Protein AF-A0A3D0H3W4-F1 (afdb_monomer_lite)

Secondary structure (DSSP, 8-state):
--TTTEEEEPPPHHHHHHHHHHH-HHHHHHTT--TTT--EEEE---GGGTTSS--S-----------HHHHHHHHTT--HHHHHHHHHHH-

Foldseek 3Di:
DDPPAKDKDQDDPVVVVVVCVVCPVVRVVVVPDDNVPDIDIDAQADPVCPGPSDDDDDDDDDDQDCDPVLVVCVVVVPDPVVNVVVRVVVD

Struc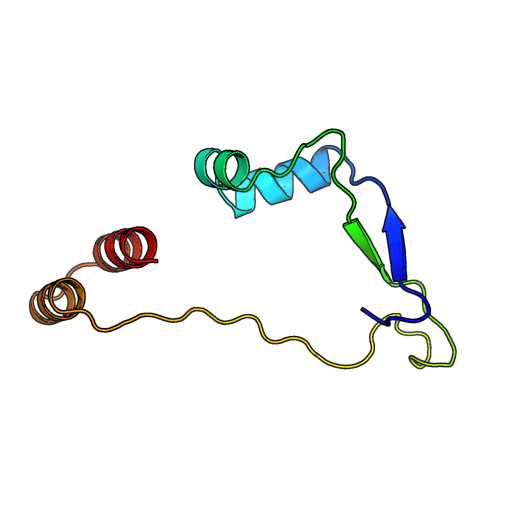ture (mmCIF, N/CA/C/O backbone):
data_AF-A0A3D0H3W4-F1
#
_entry.id   AF-A0A3D0H3W4-F1
#
loop_
_atom_site.group_PDB
_atom_site.id
_atom_site.type_symbol
_atom_site.label_atom_id
_atom_site.label_alt_id
_atom_site.label_comp_id
_atom_site.label_asym_id
_atom_site.label_entity_id
_atom_site.label_seq_id
_atom_site.pdbx_PDB_ins_code
_atom_site.Cartn_x
_atom_site.Cartn_y
_atom_site.Cartn_z
_atom_site.occupancy
_atom_site.B_iso_or_equiv
_atom_site.auth_seq_id
_atom_site.auth_comp_id
_atom_site.auth_asym_id
_atom_site.auth_atom_id
_atom_site.pdbx_PDB_model_num
ATOM 1 N N . LEU A 1 1 ? 1.427 -4.638 -12.660 1.00 96.19 1 LEU A N 1
ATOM 2 C CA . LEU A 1 1 ? 2.546 -4.678 -13.635 1.00 96.19 1 LEU A CA 1
ATOM 3 C C . LEU A 1 1 ? 2.524 -5.990 -14.405 1.00 96.19 1 LEU A C 1
ATOM 5 O O . LEU A 1 1 ? 2.048 -6.986 -13.873 1.00 96.19 1 LEU A O 1
ATOM 9 N N . CYS A 1 2 ? 3.022 -6.007 -15.638 1.00 97.31 2 CYS A N 1
ATOM 10 C CA . CYS A 1 2 ? 3.213 -7.238 -16.400 1.00 97.31 2 CYS A CA 1
ATOM 11 C C . CYS A 1 2 ? 4.376 -8.056 -15.816 1.00 97.31 2 CYS A C 1
ATOM 13 O O . CYS A 1 2 ? 5.475 -7.537 -15.642 1.00 97.31 2 CYS A O 1
ATOM 15 N N . SER A 1 3 ? 4.157 -9.346 -15.558 1.00 96.38 3 SER A N 1
ATOM 16 C CA . SER A 1 3 ? 5.179 -10.250 -15.011 1.00 96.38 3 SER A CA 1
ATOM 17 C C . SER A 1 3 ? 6.336 -10.547 -15.970 1.00 96.38 3 SER A C 1
ATOM 19 O O . SER A 1 3 ? 7.383 -10.993 -15.519 1.00 96.38 3 SER A O 1
ATOM 21 N N . HIS A 1 4 ? 6.166 -10.303 -17.273 1.00 97.00 4 HIS A N 1
ATOM 22 C CA . HIS A 1 4 ? 7.178 -10.605 -18.290 1.00 97.00 4 HIS A CA 1
ATOM 23 C C . HIS A 1 4 ? 8.135 -9.452 -18.593 1.00 97.00 4 HIS A C 1
ATOM 25 O O . HIS A 1 4 ? 9.200 -9.703 -19.141 1.00 97.00 4 HIS A O 1
ATOM 31 N N . CYS A 1 5 ? 7.749 -8.210 -18.297 1.00 97.75 5 CYS A N 1
ATOM 32 C CA . CYS A 1 5 ? 8.512 -7.029 -18.707 1.00 97.75 5 CYS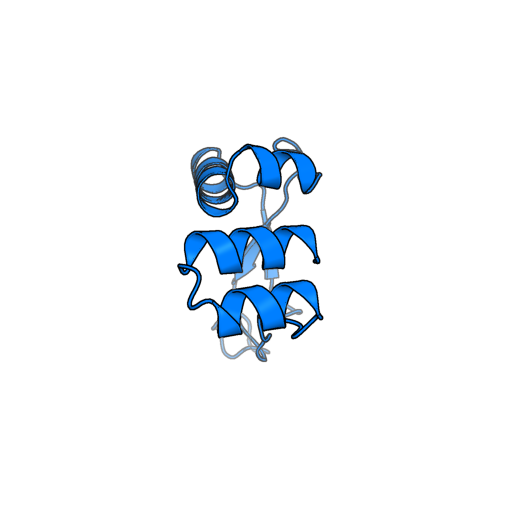 A CA 1
ATOM 33 C C . CYS A 1 5 ? 8.603 -5.952 -17.620 1.00 97.75 5 CYS A C 1
ATOM 35 O O . CYS A 1 5 ? 8.876 -4.801 -17.936 1.00 97.75 5 CYS A O 1
ATOM 37 N N . LYS A 1 6 ? 8.281 -6.258 -16.358 1.00 97.62 6 LYS A N 1
ATOM 38 C CA . LYS A 1 6 ? 8.549 -5.312 -15.267 1.00 97.62 6 LYS A CA 1
ATOM 39 C C . LYS A 1 6 ? 10.062 -5.146 -15.103 1.00 97.62 6 LYS A C 1
ATOM 41 O O . LYS A 1 6 ? 10.794 -6.128 -15.206 1.00 97.62 6 LYS A O 1
ATOM 46 N N . GLU A 1 7 ? 10.501 -3.931 -14.817 1.00 97.75 7 GLU A N 1
ATOM 47 C CA . GLU A 1 7 ? 11.904 -3.614 -14.544 1.00 97.75 7 GLU A CA 1
ATOM 48 C C . GLU A 1 7 ? 12.051 -3.166 -13.091 1.00 97.75 7 GLU A C 1
ATOM 50 O O . GLU A 1 7 ? 11.221 -2.394 -12.605 1.00 97.75 7 GLU A O 1
ATOM 55 N N . TYR A 1 8 ? 13.090 -3.657 -12.417 1.00 96.44 8 TYR A N 1
ATOM 56 C CA . TYR A 1 8 ? 13.472 -3.217 -11.078 1.00 96.44 8 TYR A CA 1
ATOM 57 C C . TYR A 1 8 ? 14.385 -1.997 -11.172 1.00 96.44 8 TYR A C 1
ATOM 59 O O . TYR A 1 8 ? 15.291 -1.972 -12.002 1.00 96.44 8 TYR A O 1
ATOM 67 N N . TYR A 1 9 ? 14.169 -1.010 -10.310 1.00 95.62 9 TYR A N 1
ATOM 68 C CA . TYR A 1 9 ? 15.023 0.168 -10.222 1.00 95.62 9 TYR A CA 1
ATOM 69 C C . TYR A 1 9 ? 15.168 0.634 -8.773 1.00 95.62 9 TYR A C 1
ATOM 71 O O . TYR A 1 9 ? 14.307 0.365 -7.930 1.00 95.62 9 TYR A O 1
ATOM 79 N N . THR A 1 10 ? 16.271 1.328 -8.500 1.00 94.88 10 THR A N 1
ATOM 80 C CA . THR A 1 10 ? 16.471 2.037 -7.236 1.00 94.88 10 THR A CA 1
ATOM 81 C C . THR A 1 10 ? 15.707 3.360 -7.306 1.00 94.88 10 THR A C 1
ATOM 83 O O . THR A 1 10 ? 15.989 4.149 -8.214 1.00 94.88 10 THR A O 1
ATOM 86 N N . PRO A 1 11 ? 14.734 3.600 -6.411 1.00 94.88 11 PRO A N 1
ATOM 87 C CA . PRO A 1 11 ? 13.977 4.842 -6.390 1.00 94.88 11 PRO A CA 1
ATOM 88 C C . PRO A 1 11 ? 14.871 6.034 -6.046 1.00 94.88 11 PRO A C 1
ATOM 90 O O . PRO A 1 11 ? 15.880 5.897 -5.349 1.00 94.88 11 PRO A O 1
ATOM 93 N N . THR A 1 12 ? 14.490 7.212 -6.526 1.00 94.62 12 THR A N 1
ATOM 94 C CA . THR A 1 12 ? 15.153 8.466 -6.160 1.00 94.62 12 THR A CA 1
ATOM 95 C C . THR A 1 12 ? 14.815 8.866 -4.723 1.00 94.62 12 THR A C 1
ATOM 97 O O . THR A 1 12 ? 13.846 8.380 -4.136 1.00 94.62 12 THR A O 1
ATOM 100 N N . GLU A 1 13 ? 15.593 9.788 -4.150 1.00 92.44 13 GLU A N 1
ATOM 101 C CA . GLU A 1 13 ? 15.290 10.341 -2.822 1.00 92.44 13 GLU A CA 1
ATOM 102 C C . GLU A 1 13 ? 13.889 10.963 -2.774 1.00 92.44 13 GLU A C 1
ATOM 104 O O . GLU A 1 13 ? 13.145 10.703 -1.832 1.00 92.44 13 GLU A O 1
ATOM 109 N N . ASP A 1 14 ? 13.483 11.668 -3.834 1.00 94.31 14 ASP A N 1
ATOM 110 C CA . ASP A 1 14 ? 12.143 12.251 -3.949 1.00 94.31 14 ASP A CA 1
ATOM 111 C C . ASP A 1 14 ? 11.032 11.189 -3.915 1.00 94.31 14 ASP A C 1
ATOM 113 O O . ASP A 1 14 ? 10.000 11.385 -3.271 1.00 94.31 14 ASP A O 1
ATOM 117 N N . GLU A 1 15 ? 11.213 10.053 -4.598 1.00 94.00 15 GLU A N 1
ATOM 118 C CA . GLU A 1 15 ? 10.243 8.951 -4.577 1.00 94.00 15 GLU A CA 1
ATOM 119 C C . GLU A 1 15 ? 10.161 8.311 -3.187 1.00 94.00 15 GLU A C 1
ATOM 121 O O . GLU A 1 15 ? 9.066 8.019 -2.701 1.00 94.00 15 GLU A O 1
ATOM 126 N N . ILE A 1 16 ? 11.302 8.133 -2.515 1.00 92.50 16 ILE A N 1
ATOM 127 C CA . ILE A 1 16 ? 11.336 7.658 -1.129 1.00 92.50 16 ILE A CA 1
ATOM 128 C C . ILE A 1 16 ? 10.618 8.642 -0.201 1.00 92.50 16 ILE A C 1
ATOM 130 O O . ILE A 1 16 ? 9.812 8.225 0.629 1.00 92.50 16 ILE A O 1
ATOM 134 N N . ASP A 1 17 ? 10.851 9.941 -0.348 1.00 92.19 17 ASP A N 1
ATOM 135 C CA . ASP A 1 17 ? 10.229 10.954 0.501 1.00 92.19 17 ASP A CA 1
ATOM 136 C C . ASP A 1 17 ? 8.715 11.055 0.265 1.00 92.19 17 ASP A C 1
ATOM 138 O O . ASP A 1 17 ? 7.949 11.262 1.211 1.00 92.19 17 ASP A O 1
ATOM 142 N N . GLN A 1 18 ? 8.245 10.814 -0.963 1.00 93.25 18 GLN A N 1
ATOM 143 C CA . GLN A 1 18 ? 6.815 10.656 -1.240 1.00 93.25 18 GLN A CA 1
ATOM 144 C C . GLN A 1 18 ? 6.214 9.454 -0.504 1.00 93.25 18 GLN A C 1
ATOM 146 O O . GLN A 1 18 ? 5.117 9.573 0.048 1.00 93.25 18 GLN A O 1
ATOM 151 N N . LEU A 1 19 ? 6.924 8.322 -0.447 1.00 91.25 19 LEU A N 1
ATOM 152 C CA . LEU A 1 19 ? 6.481 7.152 0.315 1.00 91.25 19 LEU A CA 1
ATOM 153 C C . LEU A 1 19 ? 6.430 7.450 1.816 1.00 91.25 19 LEU A C 1
ATOM 155 O O . LEU A 1 19 ? 5.412 7.178 2.450 1.00 91.25 19 LEU A O 1
ATOM 159 N N . VAL A 1 20 ? 7.472 8.075 2.373 1.00 91.69 20 VAL A N 1
ATOM 160 C CA . VAL A 1 20 ? 7.509 8.485 3.788 1.00 91.69 20 VAL A CA 1
ATOM 161 C C . VAL A 1 20 ? 6.338 9.407 4.115 1.00 91.69 20 VAL A C 1
ATOM 163 O O . VAL A 1 20 ? 5.659 9.217 5.120 1.00 91.69 20 VAL A O 1
ATO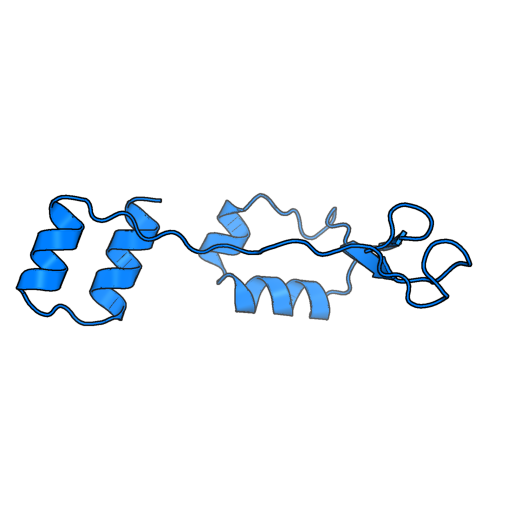M 166 N N . LYS A 1 21 ? 6.053 10.386 3.253 1.00 92.69 21 LYS A N 1
ATOM 167 C CA . LYS A 1 21 ? 4.931 11.310 3.445 1.00 92.69 21 LYS A CA 1
ATOM 168 C C . LYS A 1 21 ? 3.573 10.609 3.370 1.00 92.69 21 LYS A C 1
ATOM 170 O O . LYS A 1 21 ? 2.666 10.985 4.107 1.00 92.69 21 LYS A O 1
ATOM 175 N N . ALA A 1 22 ? 3.420 9.627 2.482 1.00 90.25 22 ALA A N 1
ATOM 176 C CA . ALA A 1 22 ? 2.168 8.895 2.306 1.00 90.25 22 ALA A CA 1
ATOM 177 C C . ALA A 1 22 ? 1.874 7.937 3.470 1.00 90.25 22 ALA A C 1
ATOM 179 O O . ALA A 1 22 ? 0.728 7.845 3.904 1.00 90.25 22 ALA A O 1
ATOM 180 N N . TYR A 1 23 ? 2.898 7.246 3.977 1.00 86.81 23 TYR A N 1
ATOM 181 C CA . TYR A 1 23 ? 2.773 6.335 5.119 1.00 86.81 23 TYR A CA 1
ATOM 182 C C . TYR A 1 23 ? 2.751 7.089 6.455 1.00 86.81 23 TYR A C 1
ATOM 184 O O . TYR A 1 23 ? 2.113 6.645 7.401 1.00 86.81 23 TYR A O 1
ATOM 192 N N . GLY A 1 24 ? 3.412 8.243 6.529 1.00 88.12 24 GLY A N 1
ATOM 193 C CA . GLY A 1 24 ? 3.795 8.875 7.786 1.00 88.12 24 GLY A CA 1
ATOM 194 C C . GLY A 1 24 ? 5.145 8.330 8.279 1.00 88.12 24 GLY A C 1
ATOM 195 O O . GLY A 1 24 ? 5.461 7.162 8.042 1.00 88.12 24 GLY A O 1
ATOM 196 N N . PRO A 1 25 ? 5.966 9.157 8.952 1.00 84.94 25 PRO A N 1
ATOM 197 C CA . PRO A 1 25 ? 7.339 8.795 9.315 1.00 84.94 25 PRO A CA 1
ATOM 198 C C . PRO A 1 25 ? 7.418 7.579 10.248 1.00 84.94 25 PRO A C 1
ATOM 200 O O . PRO A 1 25 ? 8.287 6.725 10.061 1.00 84.94 25 PRO A O 1
ATOM 203 N N . ASP A 1 26 ? 6.490 7.474 11.199 1.00 87.31 26 ASP A N 1
ATOM 204 C CA . ASP A 1 26 ? 6.461 6.383 12.176 1.00 87.31 26 ASP A CA 1
ATOM 205 C C . ASP A 1 26 ? 6.132 5.047 11.489 1.00 87.31 26 ASP A C 1
ATOM 207 O O . ASP A 1 26 ? 6.928 4.110 11.531 1.00 87.31 26 ASP A O 1
ATOM 211 N N . LEU A 1 27 ? 5.032 4.998 10.727 1.00 85.25 27 LEU A N 1
ATOM 212 C CA . LEU A 1 27 ? 4.610 3.794 9.999 1.00 85.25 27 LEU A CA 1
ATOM 213 C C . LEU A 1 27 ? 5.598 3.385 8.898 1.00 85.25 27 LEU A C 1
ATOM 215 O O . LEU A 1 27 ? 5.806 2.196 8.663 1.00 85.25 27 LEU A O 1
ATOM 219 N N . PHE A 1 28 ? 6.236 4.344 8.219 1.00 88.62 28 PHE A N 1
ATOM 220 C CA . PHE A 1 28 ? 7.285 4.028 7.248 1.00 88.62 28 PHE A CA 1
ATOM 221 C C . PHE A 1 28 ? 8.481 3.351 7.928 1.00 88.62 28 PHE A C 1
ATOM 223 O O . PHE A 1 28 ? 9.032 2.393 7.391 1.00 88.62 28 PHE A O 1
ATOM 230 N N . THR A 1 29 ? 8.858 3.800 9.124 1.00 86.75 29 THR A N 1
ATOM 231 C CA . THR A 1 29 ? 9.952 3.192 9.893 1.00 86.75 29 THR A CA 1
ATOM 232 C C . THR A 1 29 ? 9.584 1.781 10.361 1.00 86.75 29 THR A C 1
ATOM 234 O O . THR A 1 29 ? 10.383 0.856 10.213 1.00 86.75 29 THR A O 1
ATOM 237 N N . GLU A 1 30 ? 8.355 1.580 10.844 1.00 87.31 30 GLU A N 1
ATOM 238 C CA . GLU A 1 30 ? 7.839 0.266 11.260 1.00 87.31 30 GLU A CA 1
ATOM 239 C C . GLU A 1 30 ? 7.674 -0.723 10.095 1.00 87.31 30 GLU A C 1
ATOM 241 O O . GLU A 1 30 ? 7.760 -1.933 10.298 1.00 87.31 30 GLU A O 1
ATOM 246 N N . SER A 1 31 ? 7.503 -0.232 8.861 1.00 85.19 31 SER A N 1
ATOM 247 C CA . SER A 1 31 ? 7.364 -1.075 7.664 1.00 85.19 31 SER A CA 1
ATOM 248 C C . SER A 1 31 ? 8.598 -1.934 7.349 1.00 85.19 31 SER A C 1
ATOM 250 O O . SER A 1 31 ? 8.511 -2.871 6.554 1.00 85.19 31 SER A O 1
ATOM 252 N N . GLY A 1 32 ? 9.758 -1.611 7.935 1.00 86.31 32 GLY A N 1
ATOM 253 C CA . GLY A 1 32 ? 11.023 -2.301 7.678 1.00 86.31 32 GLY A CA 1
ATOM 254 C C . GLY A 1 32 ? 11.638 -2.001 6.306 1.00 86.31 32 GLY A C 1
ATOM 255 O O . GLY A 1 32 ? 12.616 -2.644 5.923 1.00 86.31 32 GLY A O 1
ATOM 256 N N . ILE A 1 33 ? 11.098 -1.035 5.554 1.00 86.19 33 ILE A N 1
ATOM 257 C CA . ILE A 1 33 ? 11.662 -0.611 4.269 1.00 86.19 33 ILE A CA 1
ATOM 258 C C . ILE A 1 33 ? 12.978 0.137 4.516 1.00 86.19 33 ILE A C 1
ATOM 260 O O . ILE A 1 33 ? 13.003 1.265 5.007 1.00 86.19 33 ILE A O 1
ATOM 264 N N . ASN A 1 34 ? 14.091 -0.479 4.122 1.00 86.31 34 ASN A N 1
ATOM 265 C CA . ASN A 1 34 ? 15.397 0.168 4.134 1.00 86.31 34 ASN A CA 1
ATOM 266 C C . ASN A 1 34 ? 15.521 1.129 2.940 1.00 86.31 34 ASN A C 1
ATOM 268 O O . ASN A 1 34 ? 15.480 0.699 1.788 1.00 86.31 34 ASN A O 1
ATOM 272 N N . ARG A 1 35 ? 15.727 2.426 3.208 1.00 85.12 35 ARG A N 1
ATOM 273 C CA . ARG A 1 35 ? 15.880 3.465 2.170 1.00 85.12 35 ARG A CA 1
ATOM 274 C C . ARG A 1 35 ? 17.000 3.147 1.170 1.00 85.12 35 ARG A C 1
ATOM 276 O O . ARG A 1 35 ? 16.833 3.423 -0.010 1.00 85.12 35 ARG A O 1
ATOM 283 N N . ALA A 1 36 ? 18.109 2.563 1.627 1.00 82.94 36 ALA A N 1
ATOM 284 C CA . ALA A 1 36 ? 19.277 2.284 0.787 1.00 82.94 36 ALA A CA 1
ATOM 285 C C . ALA A 1 36 ? 19.127 1.022 -0.081 1.00 82.94 36 ALA A C 1
ATOM 287 O O . ALA A 1 36 ? 19.797 0.892 -1.102 1.00 82.94 36 ALA A O 1
ATOM 288 N N . GLU A 1 37 ? 18.254 0.096 0.317 1.00 87.25 37 GLU A N 1
ATOM 289 C CA . GLU A 1 37 ? 18.069 -1.207 -0.342 1.00 87.25 37 GLU A CA 1
ATOM 290 C C . GLU A 1 37 ? 16.699 -1.331 -1.027 1.00 87.25 37 GLU A C 1
ATOM 292 O O . GLU A 1 37 ? 16.393 -2.354 -1.641 1.00 87.25 37 GLU A O 1
ATOM 297 N N . CYS A 1 38 ? 15.864 -0.293 -0.933 1.00 89.69 38 CYS A N 1
ATOM 298 C CA . CYS A 1 38 ? 14.542 -0.264 -1.535 1.00 89.69 38 CYS A CA 1
ATOM 299 C C . CYS A 1 38 ? 14.642 -0.439 -3.056 1.00 89.69 38 CYS A C 1
ATOM 301 O O . CYS A 1 38 ? 15.384 0.271 -3.735 1.00 89.69 38 CYS A O 1
ATOM 303 N N . GLN A 1 39 ? 13.863 -1.373 -3.599 1.00 93.94 39 GLN A N 1
ATOM 304 C CA . GLN A 1 39 ? 13.699 -1.545 -5.037 1.00 93.94 39 GLN A CA 1
ATOM 305 C C . GLN A 1 39 ? 12.228 -1.438 -5.404 1.00 93.94 39 GLN A C 1
ATOM 307 O O . GLN A 1 39 ? 11.382 -2.150 -4.858 1.00 93.94 39 GLN A O 1
ATOM 312 N N . LEU A 1 40 ? 11.934 -0.584 -6.379 1.00 95.12 40 LEU A N 1
ATOM 313 C CA . LEU A 1 40 ? 10.606 -0.455 -6.960 1.00 95.12 40 LEU A CA 1
ATOM 314 C C . LEU A 1 40 ? 10.568 -1.107 -8.341 1.00 95.12 40 LEU A C 1
ATOM 316 O O . LEU A 1 40 ? 11.592 -1.434 -8.940 1.00 95.12 40 LEU A O 1
ATOM 320 N N . CYS A 1 41 ? 9.357 -1.340 -8.840 1.00 96.50 41 CYS A N 1
ATOM 321 C CA . CYS A 1 41 ? 9.139 -1.889 -10.171 1.00 96.50 41 CYS A CA 1
ATOM 322 C C . CYS A 1 41 ? 8.392 -0.883 -11.045 1.00 96.50 41 CYS A C 1
ATOM 324 O O . CYS A 1 41 ? 7.392 -0.314 -10.608 1.00 96.50 41 CYS A O 1
ATOM 326 N N . ARG A 1 42 ? 8.803 -0.746 -12.307 1.00 96.62 42 ARG A N 1
ATOM 327 C CA . ARG A 1 42 ? 8.152 0.127 -13.297 1.00 96.62 42 ARG A CA 1
ATOM 328 C C . ARG A 1 42 ? 7.743 -0.630 -14.570 1.00 96.62 42 ARG A C 1
ATOM 330 O O . ARG A 1 42 ? 8.286 -1.708 -14.845 1.00 96.62 42 ARG A O 1
ATOM 337 N N . PRO A 1 43 ? 6.748 -0.133 -15.329 1.00 97.94 43 PRO A N 1
ATOM 338 C CA . PRO A 1 43 ? 6.341 -0.744 -16.592 1.00 97.94 43 PRO A CA 1
ATOM 339 C C . PRO A 1 43 ? 7.355 -0.458 -17.712 1.00 97.94 43 PRO A C 1
ATOM 341 O O . PRO A 1 43 ? 7.815 0.670 -17.847 1.00 97.94 43 PRO A O 1
ATOM 344 N N . VAL A 1 44 ? 7.638 -1.461 -18.551 1.00 97.88 44 VAL A N 1
ATOM 345 C CA . VAL A 1 44 ? 8.411 -1.291 -19.802 1.00 97.88 44 VAL A CA 1
ATOM 346 C C . VAL A 1 44 ? 7.519 -1.435 -21.038 1.00 97.88 44 VAL A C 1
ATOM 348 O O . VAL A 1 44 ? 7.498 -0.562 -21.893 1.00 97.88 44 VAL A O 1
ATOM 351 N N . GLY A 1 45 ? 6.742 -2.521 -21.115 1.00 97.62 45 GLY A N 1
ATOM 352 C CA . GLY A 1 45 ? 5.909 -2.845 -22.278 1.00 97.62 45 GLY A CA 1
ATOM 353 C C . GLY A 1 45 ? 6.494 -3.984 -23.114 1.00 97.62 45 GLY A C 1
ATOM 354 O O . GLY A 1 45 ? 7.695 -4.067 -23.336 1.00 97.62 45 GLY A O 1
ATOM 355 N N . CYS A 1 46 ? 5.639 -4.919 -23.531 1.00 98.00 46 CYS A N 1
ATOM 356 C CA . CYS A 1 46 ? 5.985 -6.023 -24.428 1.00 98.00 46 CYS A CA 1
ATOM 357 C C . CYS A 1 46 ? 4.725 -6.556 -25.123 1.00 98.00 46 CYS A C 1
ATOM 359 O O . CYS A 1 46 ? 3.601 -6.228 -24.728 1.00 98.00 46 CYS A O 1
ATOM 361 N N . ASP A 1 47 ? 4.896 -7.456 -26.089 1.00 98.00 47 ASP A N 1
ATOM 362 C CA . ASP A 1 47 ? 3.783 -8.051 -26.841 1.00 98.00 47 ASP A CA 1
ATOM 363 C C . ASP A 1 47 ? 2.776 -8.775 -25.934 1.00 98.00 47 ASP A C 1
ATOM 365 O O . ASP A 1 47 ? 1.565 -8.704 -26.134 1.00 98.00 47 ASP A O 1
ATOM 369 N N . LYS A 1 48 ? 3.249 -9.406 -24.849 1.00 96.94 48 LYS A N 1
ATOM 370 C CA . LYS A 1 48 ? 2.392 -10.162 -23.916 1.00 96.94 48 LYS A CA 1
ATOM 371 C C . LYS A 1 48 ? 1.435 -9.290 -23.100 1.00 96.94 48 LYS A C 1
ATOM 373 O O . LYS A 1 48 ? 0.503 -9.843 -22.502 1.00 96.94 48 LYS A O 1
ATOM 378 N N . CYS A 1 49 ? 1.685 -7.983 -23.019 1.00 97.56 49 CYS A N 1
ATOM 379 C CA . CYS A 1 49 ? 0.835 -6.993 -22.354 1.00 97.56 49 CYS A CA 1
ATOM 380 C C . CYS A 1 49 ? 0.304 -5.909 -23.307 1.00 97.56 49 CYS A C 1
ATOM 382 O O . CYS A 1 49 ? -0.213 -4.896 -22.834 1.00 97.56 49 CYS A O 1
ATOM 384 N N . GLY A 1 50 ? 0.439 -6.103 -24.626 1.00 96.88 50 GLY A N 1
ATOM 385 C CA . GLY A 1 50 ? -0.003 -5.133 -25.630 1.00 96.88 50 GLY A CA 1
ATOM 386 C C . GLY A 1 50 ? 0.716 -3.786 -25.523 1.00 96.88 50 GLY A C 1
ATOM 387 O O . GLY A 1 50 ? 0.092 -2.747 -25.697 1.00 96.88 50 GLY A O 1
ATOM 388 N N . GLY A 1 51 ? 1.995 -3.792 -25.137 1.00 97.56 51 GLY A N 1
ATOM 389 C CA . GLY A 1 51 ? 2.821 -2.583 -25.036 1.00 97.56 51 GLY A CA 1
ATOM 390 C C . GLY A 1 51 ? 2.587 -1.707 -23.798 1.00 97.56 51 GLY A C 1
ATOM 391 O O . GLY A 1 51 ? 3.352 -0.783 -23.571 1.00 97.56 51 GLY A O 1
ATOM 392 N N . THR A 1 52 ? 1.600 -1.998 -22.946 1.00 97.62 52 THR A N 1
ATOM 393 C CA . THR A 1 52 ? 1.255 -1.118 -21.804 1.00 97.62 52 THR A CA 1
ATOM 394 C C . THR A 1 52 ? 2.187 -1.252 -20.597 1.00 97.62 52 THR A C 1
ATOM 396 O O . THR A 1 52 ? 2.245 -0.373 -19.744 1.00 97.62 52 THR A O 1
ATOM 399 N N . GLY A 1 53 ? 2.855 -2.400 -20.457 1.00 97.94 53 GLY A N 1
ATOM 400 C CA . GLY A 1 53 ? 3.590 -2.766 -19.243 1.00 97.94 53 GLY A CA 1
ATOM 401 C C . GLY A 1 53 ? 2.699 -3.238 -18.084 1.00 97.94 53 GLY A C 1
ATOM 402 O O . GLY A 1 53 ? 3.211 -3.594 -17.020 1.00 97.94 53 GLY A O 1
ATOM 403 N N . TYR A 1 54 ? 1.382 -3.346 -18.291 1.00 97.69 54 TYR A N 1
ATOM 404 C CA . TYR A 1 54 ? 0.407 -3.818 -17.306 1.00 97.69 54 TYR A CA 1
ATOM 405 C C . TYR A 1 54 ? -0.382 -5.020 -17.840 1.00 97.69 54 TYR A C 1
ATOM 407 O O . TYR A 1 54 ? -0.782 -5.072 -18.996 1.00 97.69 54 TYR A O 1
ATOM 415 N N . LYS A 1 55 ? -0.596 -6.031 -16.993 1.00 96.94 55 LYS A N 1
ATOM 416 C CA . LYS A 1 55 ? -1.421 -7.199 -17.321 1.00 96.94 55 LYS A CA 1
ATOM 417 C C . LYS A 1 55 ? -2.131 -7.681 -16.064 1.00 96.94 55 LYS A C 1
ATOM 419 O O . LYS A 1 55 ? -1.478 -7.862 -15.040 1.00 96.94 55 LYS A O 1
ATOM 424 N N . GLY A 1 56 ? -3.443 -7.887 -16.156 1.00 94.81 56 GLY A N 1
ATOM 425 C CA . GLY A 1 56 ? -4.284 -8.175 -14.993 1.00 94.81 56 GLY A CA 1
ATOM 426 C C . GLY A 1 56 ? -4.529 -6.940 -14.119 1.00 94.81 56 GLY A C 1
ATOM 427 O O . GLY A 1 56 ? -4.204 -5.816 -14.499 1.00 94.81 56 GLY A O 1
ATOM 428 N N . ARG A 1 57 ? -5.136 -7.160 -12.952 1.00 95.25 57 ARG A N 1
ATOM 429 C CA . ARG A 1 57 ? -5.442 -6.136 -11.944 1.00 95.25 57 ARG A CA 1
ATOM 430 C C . ARG A 1 57 ? -5.181 -6.717 -10.556 1.00 95.25 57 ARG A C 1
ATOM 432 O O . ARG A 1 57 ? -5.386 -7.912 -10.360 1.00 95.25 57 ARG A O 1
ATOM 439 N N . THR A 1 58 ? -4.776 -5.865 -9.622 1.00 94.94 58 THR A N 1
ATOM 440 C CA . THR A 1 58 ? -4.599 -6.211 -8.206 1.00 94.94 58 THR A CA 1
ATOM 441 C C . THR A 1 58 ? -5.515 -5.315 -7.386 1.00 94.94 58 THR A C 1
ATOM 443 O O . THR A 1 58 ? -5.507 -4.102 -7.586 1.00 94.94 58 THR A O 1
ATOM 446 N N . GLY A 1 59 ? -6.325 -5.905 -6.507 1.00 95.31 59 GLY A N 1
ATOM 447 C CA . GLY A 1 59 ? -7.169 -5.152 -5.581 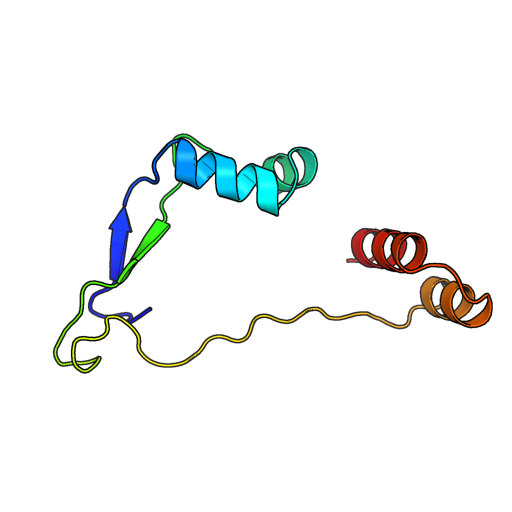1.00 95.31 59 GLY A CA 1
ATOM 448 C C . GLY A 1 59 ? -6.378 -4.717 -4.352 1.00 95.31 59 GLY A C 1
ATOM 449 O O . GLY A 1 59 ? -5.623 -5.515 -3.797 1.00 95.31 59 GLY A O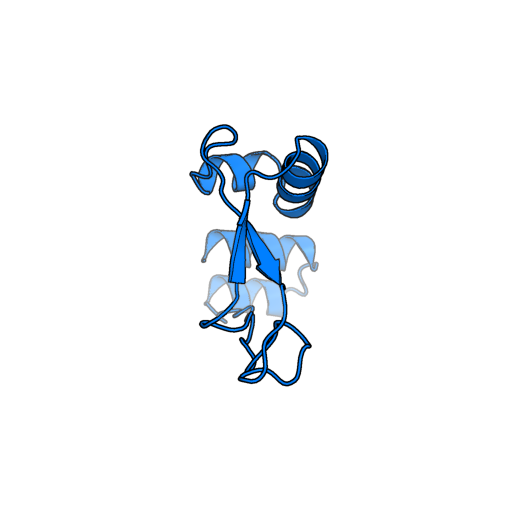 1
ATOM 450 N N . ILE A 1 60 ? -6.572 -3.471 -3.932 1.00 94.00 60 ILE A N 1
ATOM 451 C CA . ILE A 1 60 ? -6.133 -2.961 -2.631 1.00 94.00 60 ILE A CA 1
ATOM 452 C C . ILE A 1 60 ? -7.390 -2.879 -1.769 1.00 94.00 60 ILE A C 1
ATOM 454 O O . ILE A 1 60 ? -8.409 -2.364 -2.230 1.00 94.00 60 ILE A O 1
ATOM 458 N N . HIS A 1 61 ? -7.337 -3.431 -0.559 1.00 93.94 61 HIS A N 1
ATOM 459 C CA . HIS A 1 61 ? -8.497 -3.553 0.318 1.00 93.94 61 HIS A CA 1
ATOM 460 C C . HIS A 1 61 ? -8.198 -2.893 1.661 1.00 93.94 61 HIS A C 1
ATOM 462 O O . HIS A 1 61 ? -7.126 -3.104 2.222 1.00 93.94 61 HIS A O 1
ATOM 468 N N . GLU A 1 62 ? -9.168 -2.147 2.177 1.00 91.62 62 GLU A N 1
ATOM 469 C CA . GLU A 1 62 ? -9.215 -1.692 3.564 1.00 91.62 62 GLU A CA 1
ATOM 470 C C . GLU A 1 62 ? -10.371 -2.441 4.234 1.00 91.62 62 GLU A C 1
ATOM 472 O O . GLU A 1 62 ? -11.497 -2.426 3.726 1.00 91.62 62 GLU A O 1
ATOM 477 N N . LEU A 1 63 ? -10.092 -3.161 5.323 1.00 93.75 63 LEU A N 1
ATOM 478 C CA . LEU A 1 63 ? -11.079 -3.987 6.016 1.00 93.75 63 LEU A CA 1
ATOM 479 C C . LEU A 1 63 ? -11.284 -3.469 7.437 1.00 93.75 63 LEU A C 1
ATOM 481 O O . LEU A 1 63 ? -10.424 -3.637 8.291 1.00 93.75 63 LEU A O 1
ATOM 485 N N . LEU A 1 64 ? -12.462 -2.906 7.699 1.00 94.81 64 LEU A N 1
ATOM 486 C CA . LEU A 1 64 ? -12.851 -2.470 9.036 1.00 94.81 64 LEU A CA 1
ATOM 487 C C . LEU A 1 64 ? -13.634 -3.577 9.747 1.00 94.81 64 LEU A C 1
ATOM 489 O O . LEU A 1 64 ? -14.777 -3.878 9.390 1.00 94.81 64 LEU A O 1
ATOM 493 N N . VAL A 1 65 ? -13.036 -4.179 10.772 1.00 94.81 65 VAL A N 1
ATOM 494 C CA . VAL A 1 65 ? -13.694 -5.220 11.567 1.00 94.81 65 VAL A CA 1
ATOM 495 C C . VAL A 1 65 ? -14.580 -4.576 12.634 1.00 94.81 65 VAL A C 1
ATOM 497 O O . VAL A 1 65 ? -14.134 -3.770 13.442 1.00 94.81 65 VAL A O 1
ATOM 500 N N . ALA A 1 66 ? -15.858 -4.959 12.680 1.00 95.50 66 ALA A N 1
ATOM 501 C CA . ALA A 1 66 ? -16.795 -4.494 13.704 1.00 95.50 66 ALA A CA 1
ATOM 502 C C . ALA A 1 66 ? -16.586 -5.237 15.039 1.00 95.50 66 ALA A C 1
ATOM 504 O O . ALA A 1 66 ? -17.432 -6.026 15.476 1.00 95.50 66 ALA A O 1
ATOM 505 N N . THR A 1 67 ? -15.451 -4.998 15.689 1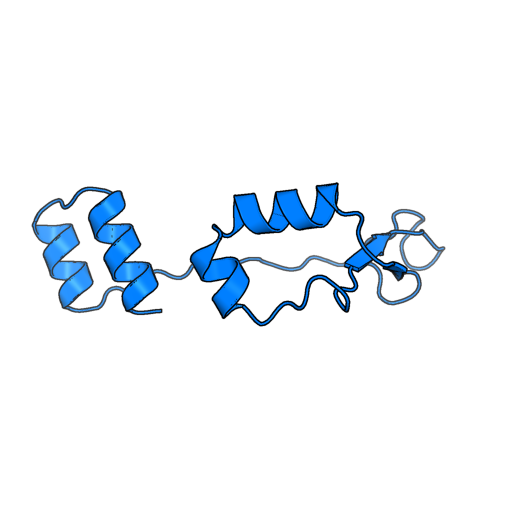.00 97.75 67 THR A N 1
ATOM 506 C CA . THR A 1 67 ? -15.152 -5.472 17.046 1.00 97.75 67 THR A CA 1
ATOM 507 C C . THR A 1 67 ? -16.101 -4.840 18.076 1.00 97.75 67 THR A C 1
ATOM 509 O O . THR A 1 67 ? -16.850 -3.903 17.781 1.00 97.75 67 THR A O 1
ATOM 512 N N . ASN A 1 68 ? -16.114 -5.348 19.313 1.00 98.19 68 ASN A N 1
ATOM 513 C CA . ASN A 1 68 ? -16.926 -4.744 20.376 1.00 98.19 68 ASN A CA 1
ATOM 514 C C . ASN A 1 68 ? -16.522 -3.283 20.672 1.00 98.19 68 ASN A C 1
ATOM 516 O O . ASN A 1 68 ? -17.428 -2.446 20.732 1.00 98.19 68 ASN A O 1
ATOM 520 N N . PRO A 1 69 ? -15.222 -2.937 20.799 1.00 97.75 69 PRO A N 1
ATOM 521 C CA . PRO A 1 69 ? -14.793 -1.544 20.911 1.00 97.75 69 PRO A CA 1
ATOM 522 C C . PRO A 1 69 ? -15.251 -0.691 19.723 1.00 97.75 69 PRO A C 1
ATOM 524 O O . PRO A 1 69 ? -15.834 0.375 19.929 1.00 97.75 69 PRO A O 1
ATOM 527 N N . MET A 1 70 ? -15.100 -1.188 18.490 1.00 98.00 70 MET A N 1
ATOM 528 C CA . MET A 1 70 ? -15.519 -0.466 17.285 1.00 98.00 70 MET A CA 1
ATOM 529 C C . MET A 1 70 ? -17.026 -0.177 17.281 1.00 98.00 70 MET A C 1
ATOM 531 O O . MET A 1 70 ? -17.455 0.963 17.091 1.00 98.00 70 MET A O 1
ATOM 535 N N . LYS A 1 71 ? -17.858 -1.182 17.586 1.00 97.94 71 LYS A N 1
ATOM 536 C CA . LYS A 1 71 ? -19.320 -1.018 17.692 1.00 97.94 71 LYS A CA 1
ATOM 537 C C . LYS A 1 71 ? -19.713 0.033 18.728 1.00 97.94 71 LYS A C 1
ATOM 539 O O . LYS A 1 71 ? -20.644 0.799 18.489 1.00 97.94 71 LYS A O 1
ATOM 544 N N . GLN A 1 72 ? -19.015 0.092 19.863 1.00 97.88 72 GLN A N 1
ATOM 545 C CA . GLN A 1 72 ? -19.276 1.102 20.890 1.00 97.88 72 GLN A CA 1
ATOM 546 C C . GLN A 1 72 ? -18.967 2.518 20.394 1.00 97.88 72 GLN A C 1
ATOM 548 O O . GLN A 1 72 ? -19.748 3.430 20.664 1.00 97.88 72 GLN A O 1
ATOM 553 N N . ARG A 1 73 ? -17.866 2.713 19.657 1.00 97.25 73 ARG A N 1
ATOM 554 C CA . ARG A 1 73 ? -17.512 4.013 19.061 1.00 97.25 73 ARG A CA 1
ATOM 555 C C . ARG A 1 73 ? -18.542 4.462 18.033 1.00 97.25 73 ARG A C 1
ATOM 557 O O . ARG A 1 73 ? -19.019 5.592 18.102 1.00 97.25 73 ARG A O 1
ATOM 564 N N . ILE A 1 74 ? -18.970 3.548 17.165 1.00 96.62 74 ILE A N 1
ATOM 565 C CA . ILE A 1 74 ? -20.037 3.804 16.190 1.00 96.62 74 ILE A CA 1
ATOM 566 C C . ILE A 1 74 ? -21.337 4.199 16.906 1.00 96.62 74 ILE A C 1
ATOM 568 O O . ILE A 1 74 ? -21.941 5.216 16.568 1.00 96.62 74 ILE A O 1
ATOM 572 N N . ALA A 1 75 ? -21.750 3.450 17.936 1.00 97.56 75 ALA A N 1
ATOM 573 C CA . ALA A 1 75 ? -22.965 3.742 18.702 1.00 97.56 75 ALA A CA 1
ATOM 574 C C . ALA A 1 75 ? -22.917 5.114 19.400 1.00 97.56 75 ALA A C 1
ATOM 576 O O . ALA A 1 75 ? -23.940 5.788 19.517 1.00 97.56 75 ALA A O 1
ATOM 577 N N . LYS A 1 76 ? -21.725 5.544 19.825 1.00 97.56 76 LYS A N 1
ATOM 578 C CA . LYS A 1 76 ? -21.476 6.862 20.426 1.00 97.56 76 LYS A CA 1
ATOM 579 C C . LYS A 1 76 ? -21.299 7.988 19.405 1.00 97.56 76 LYS A C 1
ATOM 581 O O . LYS A 1 76 ? -21.141 9.129 19.823 1.00 97.56 76 LYS A O 1
ATOM 586 N N . ARG A 1 77 ? -21.358 7.693 18.100 1.00 97.19 77 ARG A N 1
ATOM 587 C CA . ARG A 1 77 ? -21.098 8.653 17.013 1.00 97.19 77 ARG A CA 1
ATOM 588 C C . ARG A 1 77 ? -19.731 9.330 17.155 1.00 97.19 77 ARG A C 1
ATOM 590 O O . ARG A 1 77 ? -19.624 10.541 16.982 1.00 97.19 77 ARG A O 1
ATOM 597 N N . ALA A 1 78 ? -18.719 8.531 17.495 1.00 97.56 78 ALA A N 1
ATOM 598 C CA . ALA A 1 78 ? -17.326 8.955 17.479 1.00 97.56 78 ALA A CA 1
ATOM 599 C C . ALA A 1 78 ? -16.964 9.582 16.126 1.00 97.56 78 ALA A C 1
ATOM 601 O O . ALA A 1 78 ? -17.534 9.223 15.088 1.00 97.56 78 ALA A O 1
ATOM 602 N N . ASP A 1 79 ? -16.024 10.519 16.142 1.00 97.75 79 ASP A N 1
ATOM 603 C CA . ASP A 1 79 ? -15.548 11.131 14.914 1.00 97.75 79 ASP A CA 1
ATOM 604 C C . ASP A 1 79 ? -14.691 10.153 14.088 1.00 97.75 79 ASP A C 1
ATOM 606 O O . ASP A 1 79 ? -14.270 9.082 14.538 1.00 97.75 79 ASP A O 1
ATOM 610 N N . VAL A 1 80 ? -14.474 10.502 12.819 1.00 96.00 80 VAL A N 1
ATOM 611 C CA . VAL A 1 80 ? -13.689 9.669 11.898 1.00 96.00 80 VAL A CA 1
ATOM 612 C C . VAL A 1 80 ? -12.257 9.436 12.409 1.00 96.00 80 VAL A C 1
ATOM 614 O O . VAL A 1 80 ? -11.799 8.296 12.309 1.00 96.00 80 VAL A O 1
ATOM 617 N N . PRO A 1 81 ? -11.541 10.437 12.966 1.00 96.31 81 PRO A N 1
ATOM 618 C CA . PRO A 1 81 ? -10.230 10.214 13.574 1.00 96.31 81 PRO A CA 1
ATOM 619 C C . PRO A 1 81 ? -10.224 9.160 14.688 1.00 96.31 81 PRO A C 1
ATOM 621 O O . PRO A 1 81 ? -9.351 8.294 14.678 1.00 96.31 81 PRO A O 1
ATOM 624 N N . GLU A 1 82 ? -11.193 9.176 15.606 1.00 96.62 82 GLU A N 1
ATOM 625 C CA . GLU A 1 82 ? -11.287 8.203 16.701 1.00 96.62 82 GLU A CA 1
ATOM 626 C C . GLU A 1 82 ? -11.569 6.787 16.176 1.00 96.62 82 GLU A C 1
ATOM 628 O O . GLU A 1 82 ? -10.929 5.825 16.607 1.00 96.62 82 GLU A O 1
ATOM 633 N N . ILE A 1 83 ? -12.477 6.652 15.202 1.00 97.19 83 ILE A N 1
ATOM 634 C CA . ILE A 1 83 ? -12.762 5.372 14.533 1.00 97.19 83 ILE A CA 1
ATOM 635 C C . ILE A 1 83 ? -11.515 4.842 13.816 1.00 97.19 83 ILE A C 1
ATOM 637 O O . ILE A 1 83 ? -11.174 3.670 13.962 1.00 97.19 83 ILE A O 1
ATOM 641 N N . ARG A 1 84 ? -10.810 5.700 13.069 1.00 94.50 84 ARG A N 1
ATOM 642 C CA . ARG A 1 84 ? -9.604 5.326 12.320 1.00 94.50 84 ARG A CA 1
ATOM 643 C C . ARG A 1 84 ? -8.462 4.914 13.243 1.00 94.50 84 ARG A C 1
ATOM 645 O O . ARG A 1 84 ? -7.797 3.924 12.960 1.00 94.50 84 ARG A O 1
ATOM 652 N N . ALA A 1 85 ? -8.239 5.649 14.331 1.00 93.62 85 ALA A N 1
ATOM 653 C CA . ALA A 1 85 ? -7.198 5.328 15.302 1.00 93.62 85 ALA A CA 1
ATOM 654 C C . ALA A 1 85 ? -7.430 3.948 15.931 1.00 93.62 85 ALA A C 1
ATOM 656 O O . ALA A 1 85 ? -6.502 3.146 16.001 1.00 93.62 85 ALA A O 1
ATOM 657 N N . LEU A 1 86 ? -8.675 3.641 16.317 1.00 96.62 86 LEU A N 1
ATOM 658 C CA . LEU A 1 86 ? -9.022 2.318 16.833 1.00 96.62 86 LEU A CA 1
ATOM 659 C C . LEU A 1 86 ? -8.866 1.226 15.766 1.00 96.62 86 LEU A C 1
ATOM 661 O O . LEU A 1 86 ? -8.367 0.154 16.083 1.00 96.62 86 LEU A O 1
ATOM 665 N N . ALA A 1 87 ? -9.260 1.496 14.518 1.00 95.62 87 ALA A N 1
ATOM 666 C CA . ALA A 1 87 ? -9.119 0.542 13.420 1.00 95.62 87 ALA A CA 1
ATOM 667 C C . ALA A 1 87 ? -7.652 0.147 13.191 1.00 95.62 87 ALA A C 1
ATOM 669 O O . ALA A 1 87 ? -7.357 -1.038 13.182 1.00 95.62 87 ALA A O 1
ATOM 670 N N . ILE A 1 88 ? -6.749 1.133 13.101 1.00 91.62 88 ILE A N 1
ATOM 671 C CA . ILE A 1 88 ? -5.301 0.908 12.941 1.00 91.62 88 ILE A CA 1
ATOM 672 C C . ILE A 1 88 ? -4.721 0.167 14.152 1.00 91.62 88 ILE A C 1
ATOM 674 O O . ILE A 1 88 ? -3.867 -0.696 14.006 1.00 91.62 88 ILE A O 1
ATOM 678 N N . GLN A 1 89 ? -5.181 0.486 15.365 1.00 92.81 89 GLN A N 1
ATOM 679 C CA . GLN A 1 89 ? -4.719 -0.199 16.572 1.00 92.81 89 GLN A CA 1
ATOM 680 C C . GLN A 1 89 ? -5.146 -1.680 16.612 1.00 92.81 89 GLN A C 1
ATOM 682 O O . GLN A 1 89 ? -4.427 -2.513 17.161 1.00 92.81 89 GLN A O 1
ATOM 687 N N . GLU A 1 90 ? -6.330 -2.006 16.089 1.00 93.75 90 GLU A N 1
ATOM 688 C CA . GLU A 1 90 ? -6.866 -3.372 16.047 1.00 93.75 90 GLU A CA 1
ATOM 689 C C . GLU A 1 90 ? -6.383 -4.184 14.827 1.00 93.75 90 GLU A C 1
ATOM 691 O O . GLU A 1 90 ? -6.608 -5.400 14.802 1.00 93.75 90 GLU A O 1
ATOM 696 N N . GLY A 1 91 ? -5.718 -3.549 13.850 1.00 80.44 91 GLY A N 1
ATOM 697 C CA . GLY A 1 91 ? -5.177 -4.192 12.646 1.00 80.44 91 GLY A CA 1
ATOM 698 C C . GLY A 1 91 ? -4.566 -3.227 11.637 1.00 80.44 91 GLY A C 1
ATOM 699 O O . GLY A 1 91 ? -5.347 -2.543 10.938 1.00 80.44 91 GLY A O 1
#

Radius of gyration: 18.86 Å; chains: 1; bounding box: 42×23×48 Å

pLDDT: mean 93.94, std 4.26, range [80.44, 98.19]

Sequence (91 aa):
LCSHCKEYYTPTEDEIDQLVKAYGPDLFTESGINRAECQLCRPVGCDKCGGTGYKGRTGIHELLVATNPMKQRIAKRADVPEIRALAIQEG